Protein AF-A0A926CCG2-F1 (afdb_monomer)

Mean predicted aligned error: 7.44 Å

pLDDT: mean 84.48, std 13.4, range [41.69, 97.0]

Structure (mmCIF, N/CA/C/O backbone):
data_AF-A0A926CCG2-F1
#
_entry.id   AF-A0A926CCG2-F1
#
loop_
_atom_site.group_PDB
_atom_site.id
_atom_site.type_symbol
_atom_site.label_atom_id
_atom_site.label_alt_id
_atom_site.label_comp_id
_atom_site.label_asym_id
_atom_site.label_entity_id
_atom_site.label_seq_id
_atom_site.pdbx_PDB_ins_code
_atom_site.Cartn_x
_atom_site.Cartn_y
_atom_site.Cartn_z
_atom_site.occupancy
_atom_site.B_iso_or_equiv
_atom_site.auth_seq_id
_atom_site.auth_comp_id
_atom_site.auth_asym_id
_atom_site.auth_atom_id
_atom_site.pdbx_PDB_model_num
ATOM 1 N N . MET A 1 1 ? -30.290 23.839 24.823 1.00 44.31 1 MET A N 1
ATOM 2 C CA . MET A 1 1 ? -29.314 22.911 25.434 1.00 44.31 1 MET A CA 1
ATOM 3 C C . MET A 1 1 ? -29.043 21.808 24.429 1.00 44.31 1 MET A C 1
ATOM 5 O O . MET A 1 1 ? -29.966 21.073 24.113 1.00 44.31 1 MET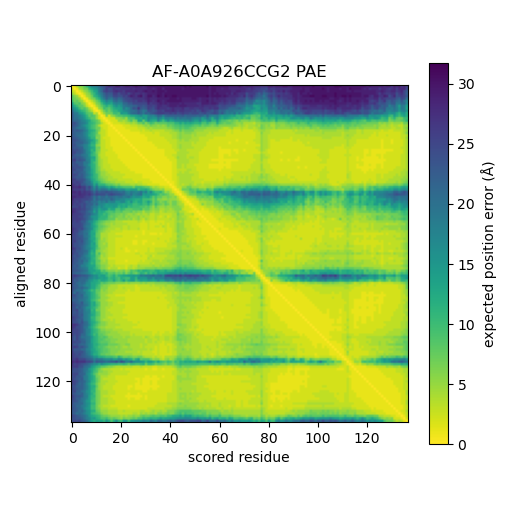 A O 1
ATOM 9 N N . ILE A 1 2 ? -27.838 21.756 23.866 1.00 48.50 2 ILE A N 1
ATOM 10 C CA . ILE A 1 2 ? -27.407 20.677 22.965 1.00 48.50 2 ILE A CA 1
ATOM 11 C C . ILE A 1 2 ? -26.724 19.639 23.859 1.00 48.50 2 ILE A C 1
ATOM 13 O O . ILE A 1 2 ? -25.815 19.996 24.606 1.00 48.50 2 ILE A O 1
ATOM 17 N N . GLN A 1 3 ? -27.216 18.399 23.866 1.00 43.81 3 GLN A N 1
ATOM 18 C CA . GLN A 1 3 ? -26.586 17.318 24.626 1.00 43.81 3 GLN A CA 1
ATOM 19 C C . GLN A 1 3 ? -25.255 16.920 23.967 1.00 43.81 3 GLN A C 1
ATOM 21 O O . GLN A 1 3 ? -25.191 16.872 22.737 1.00 43.81 3 GLN A O 1
ATOM 26 N N . PRO A 1 4 ? -24.196 16.636 24.745 1.00 51.38 4 PRO A N 1
ATOM 27 C CA . PRO A 1 4 ? -22.943 16.144 24.192 1.00 51.38 4 PRO A CA 1
ATOM 28 C C . PRO A 1 4 ? -23.146 14.732 23.626 1.00 51.38 4 PRO A C 1
ATOM 30 O O . PRO A 1 4 ? -23.656 13.852 24.323 1.00 51.38 4 PRO A O 1
ATOM 33 N N . MET A 1 5 ? -22.749 14.524 22.364 1.00 41.69 5 MET A N 1
ATOM 34 C CA . MET A 1 5 ? -22.640 13.193 21.762 1.00 41.69 5 MET A CA 1
ATOM 35 C C . MET A 1 5 ? -21.717 12.353 22.639 1.00 41.69 5 MET A C 1
ATOM 37 O O . MET A 1 5 ? -20.523 12.622 22.745 1.00 41.69 5 MET A O 1
ATOM 41 N N . THR A 1 6 ? -22.296 11.362 23.304 1.00 45.75 6 THR A N 1
ATOM 42 C CA . THR A 1 6 ? -21.556 10.370 24.070 1.00 45.75 6 THR A CA 1
ATOM 43 C C . THR A 1 6 ? -20.814 9.502 23.059 1.00 45.75 6 THR A C 1
ATOM 45 O O . THR A 1 6 ? -21.432 8.717 22.341 1.00 45.75 6 THR A O 1
ATOM 48 N N . THR A 1 7 ? -19.501 9.685 22.944 1.00 50.12 7 THR A N 1
ATOM 49 C CA . THR A 1 7 ? -18.621 8.722 22.284 1.00 50.12 7 THR A CA 1
ATOM 50 C C . THR A 1 7 ? -18.710 7.427 23.081 1.00 50.12 7 THR A C 1
ATOM 52 O O . THR A 1 7 ? -18.267 7.351 24.224 1.00 50.12 7 THR A O 1
ATOM 55 N N . ILE A 1 8 ? -19.392 6.433 22.517 1.00 49.91 8 ILE A N 1
ATOM 56 C CA . ILE A 1 8 ? -19.444 5.089 23.086 1.00 49.91 8 ILE A CA 1
ATOM 57 C C . ILE A 1 8 ? -18.036 4.504 22.904 1.00 49.91 8 ILE A C 1
ATOM 59 O O . ILE A 1 8 ? -17.605 4.404 21.755 1.00 49.91 8 ILE A O 1
ATOM 63 N N . PRO A 1 9 ? -17.306 4.158 23.980 1.00 50.19 9 PRO A N 1
ATOM 64 C CA . PRO A 1 9 ? -15.995 3.535 23.850 1.00 50.19 9 PRO A CA 1
ATOM 65 C C . PRO A 1 9 ? -16.142 2.170 23.170 1.00 50.19 9 PRO A C 1
ATOM 67 O O . PRO A 1 9 ? -17.038 1.392 23.512 1.00 50.19 9 PRO A O 1
ATOM 70 N N . TYR A 1 10 ? -15.284 1.890 22.191 1.00 54.12 10 TYR A N 1
ATOM 71 C CA . TYR A 1 10 ? -15.274 0.622 21.472 1.00 54.12 10 TYR A CA 1
ATOM 72 C C . TYR A 1 10 ? -14.623 -0.461 22.345 1.00 54.12 10 TYR A C 1
ATOM 74 O O . TYR A 1 10 ? -13.409 -0.628 22.387 1.00 54.12 10 TYR A O 1
ATOM 82 N N . THR A 1 11 ? -15.426 -1.224 23.087 1.00 58.06 11 THR A N 1
ATOM 83 C CA . THR A 1 11 ? -14.933 -2.373 23.859 1.00 58.06 11 THR A CA 1
ATOM 84 C C . THR A 1 11 ? -14.863 -3.621 22.978 1.00 58.06 11 THR A C 1
ATOM 86 O O . THR A 1 11 ? -15.737 -4.482 23.040 1.00 58.06 11 THR A O 1
ATOM 89 N N . SER A 1 12 ? -13.822 -3.735 22.147 1.00 62.84 12 SER A N 1
ATOM 90 C CA . SER A 1 12 ? -13.595 -4.960 21.361 1.00 62.84 12 SER A CA 1
ATOM 91 C C . SER A 1 12 ? -13.117 -6.119 22.236 1.00 62.84 12 SER A C 1
ATOM 93 O O . SER A 1 12 ? -12.307 -5.946 23.156 1.00 62.84 12 SER A O 1
ATOM 95 N N . GLN A 1 13 ? -13.620 -7.321 21.942 1.00 73.56 13 GLN A N 1
ATOM 96 C CA . GLN A 1 13 ? -13.222 -8.546 22.639 1.00 73.56 13 GLN A CA 1
ATOM 97 C C . GLN A 1 13 ? -11.738 -8.875 22.369 1.00 73.56 13 GLN A C 1
ATOM 99 O O . GLN A 1 13 ? -11.200 -8.487 21.331 1.00 73.56 13 GLN A O 1
ATOM 104 N N . PRO A 1 14 ? -11.048 -9.637 23.244 1.00 73.19 14 PRO A N 1
ATOM 105 C CA . PRO A 1 14 ? -9.633 -9.982 23.049 1.00 73.19 14 PRO A CA 1
ATOM 106 C C . PRO A 1 14 ? -9.320 -10.638 21.692 1.00 73.19 14 PRO A C 1
ATOM 108 O O . PRO A 1 14 ? -8.248 -10.415 21.134 1.00 73.19 14 PRO A O 1
ATOM 111 N N . HIS A 1 15 ? -10.260 -11.419 21.149 1.00 73.31 15 HIS A N 1
ATOM 112 C CA . HIS A 1 15 ? -10.135 -12.036 19.827 1.00 73.31 15 HIS A CA 1
ATOM 113 C C . HIS A 1 15 ? -10.183 -11.002 18.694 1.00 73.31 15 HIS A C 1
ATOM 115 O O . HIS A 1 15 ? -9.315 -11.016 17.827 1.00 73.31 15 HIS A O 1
ATOM 121 N N . GLU A 1 16 ? -11.114 -10.048 18.751 1.00 81.38 16 GLU A N 1
ATOM 122 C CA . GLU A 1 16 ? -11.219 -8.957 17.774 1.00 81.38 16 GLU A CA 1
ATOM 123 C C . GLU A 1 16 ? -9.978 -8.059 17.813 1.00 81.38 16 GLU A C 1
ATOM 125 O O . GLU A 1 16 ? -9.453 -7.691 16.767 1.00 81.38 16 GLU A O 1
ATOM 130 N N . ARG A 1 17 ? -9.435 -7.764 19.005 1.00 82.56 17 ARG A N 1
ATOM 131 C CA . ARG A 1 17 ? -8.185 -6.992 19.141 1.00 82.56 17 ARG A CA 1
ATOM 132 C C . ARG A 1 17 ? -7.005 -7.679 18.441 1.00 82.56 17 ARG A C 1
ATOM 134 O O . ARG A 1 17 ? -6.217 -7.013 17.768 1.00 82.56 17 ARG A O 1
ATOM 141 N N . LEU A 1 18 ? -6.891 -9.005 18.560 1.00 86.50 18 LEU A N 1
ATOM 142 C CA . LEU A 1 18 ? -5.851 -9.781 17.876 1.00 86.50 18 LEU A CA 1
ATOM 143 C C . LEU A 1 18 ? -6.042 -9.782 16.351 1.00 86.50 18 LEU A C 1
ATOM 145 O O . LEU A 1 18 ? -5.066 -9.655 15.604 1.00 86.50 18 LEU A O 1
ATOM 149 N N . GLU A 1 19 ? -7.284 -9.913 15.888 1.00 89.62 19 GLU A N 1
ATOM 150 C CA . GLU A 1 19 ? -7.627 -9.849 14.465 1.00 89.62 19 GLU A CA 1
ATOM 151 C C . GLU A 1 19 ? -7.296 -8.472 13.879 1.00 89.62 19 GLU A C 1
ATOM 153 O O . GLU A 1 19 ? -6.577 -8.389 12.883 1.00 89.62 19 GLU A O 1
ATOM 158 N N . ILE A 1 20 ? -7.704 -7.390 14.548 1.00 89.75 20 ILE A N 1
ATOM 159 C CA . ILE A 1 20 ? -7.389 -6.009 14.159 1.00 89.75 20 ILE A CA 1
ATOM 160 C C . ILE A 1 20 ? -5.872 -5.808 14.075 1.00 89.75 20 ILE A C 1
ATOM 162 O O . ILE A 1 20 ? -5.370 -5.341 13.051 1.00 89.75 20 ILE A O 1
ATOM 166 N N . ALA A 1 21 ? -5.120 -6.210 15.104 1.00 90.19 21 ALA A N 1
ATOM 167 C CA . ALA A 1 21 ? -3.662 -6.088 15.115 1.00 90.19 21 ALA A CA 1
ATOM 168 C C . ALA A 1 21 ? -3.006 -6.852 13.951 1.00 90.19 21 ALA A C 1
ATOM 170 O O . ALA A 1 21 ? -2.081 -6.350 13.306 1.00 90.19 21 ALA A O 1
ATOM 171 N N . THR A 1 22 ? -3.517 -8.046 13.643 1.00 92.56 22 THR A N 1
ATOM 172 C CA . THR A 1 22 ? -3.042 -8.869 12.524 1.00 92.56 22 THR A CA 1
ATOM 173 C C . THR A 1 22 ? -3.286 -8.177 11.185 1.00 92.56 22 THR A C 1
ATOM 175 O O . THR A 1 22 ? -2.386 -8.122 10.341 1.00 92.56 22 THR A O 1
ATOM 178 N N . VAL A 1 23 ? -4.474 -7.602 10.999 1.00 92.94 23 VAL A N 1
ATOM 179 C CA . VAL A 1 23 ? -4.826 -6.879 9.774 1.00 92.94 23 VAL A CA 1
ATOM 180 C C . VAL A 1 23 ? -3.994 -5.601 9.626 1.00 92.94 23 VAL A C 1
ATOM 182 O O . VAL A 1 23 ? -3.441 -5.356 8.554 1.00 92.94 23 VAL A O 1
ATOM 185 N N . LEU A 1 24 ? -3.810 -4.820 10.695 1.00 92.81 24 LEU A N 1
ATOM 186 C CA . LEU A 1 24 ? -2.968 -3.615 10.677 1.00 92.81 24 LEU A CA 1
ATOM 187 C C . LEU A 1 24 ? -1.510 -3.935 10.332 1.00 92.81 24 LEU A C 1
ATOM 189 O O . LEU A 1 24 ? -0.880 -3.206 9.563 1.00 92.81 24 LEU A O 1
ATOM 193 N N . LEU A 1 25 ? -0.972 -5.034 10.868 1.00 94.31 25 LEU A N 1
ATOM 194 C CA . LEU A 1 25 ? 0.371 -5.510 10.537 1.00 94.31 25 LEU A CA 1
ATOM 195 C C . LEU A 1 25 ? 0.476 -5.950 9.071 1.00 94.31 25 LEU A C 1
ATOM 197 O O . LEU A 1 25 ? 1.493 -5.706 8.422 1.00 94.31 25 LEU A O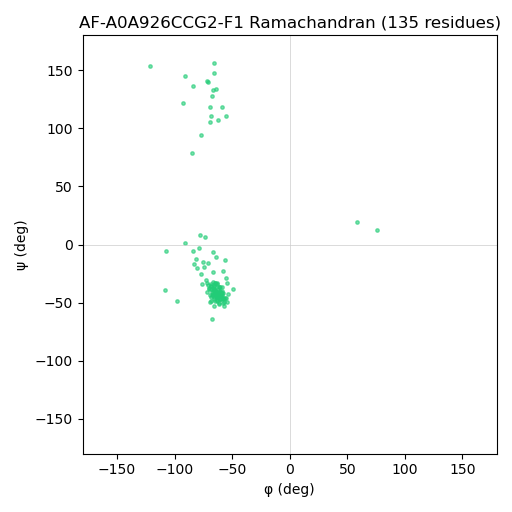 1
ATOM 201 N N . GLN A 1 26 ? -0.563 -6.589 8.531 1.00 95.25 26 GLN A N 1
ATOM 202 C CA . GLN A 1 26 ? -0.617 -6.927 7.111 1.00 95.25 26 GLN A CA 1
ATOM 203 C C . GLN A 1 26 ? -0.574 -5.669 6.238 1.00 95.25 26 GLN A C 1
ATOM 205 O O . GLN A 1 26 ? 0.250 -5.610 5.326 1.00 95.25 26 GLN A O 1
ATOM 210 N N . VAL A 1 27 ? -1.420 -4.675 6.526 1.00 94.75 27 VAL A N 1
ATOM 211 C CA . VAL A 1 27 ? -1.457 -3.413 5.768 1.00 94.75 27 VAL A CA 1
ATOM 212 C C . VAL A 1 27 ? -0.098 -2.713 5.835 1.00 94.75 27 VAL A C 1
ATOM 214 O O . VAL A 1 27 ? 0.422 -2.287 4.807 1.00 94.75 27 VAL A O 1
ATOM 217 N N . GLU A 1 28 ? 0.532 -2.667 7.010 1.00 96.62 28 GLU A N 1
ATOM 218 C CA . GLU A 1 28 ? 1.874 -2.097 7.179 1.00 96.62 28 GLU A CA 1
ATOM 219 C C . GLU A 1 28 ? 2.916 -2.783 6.296 1.00 96.62 28 GLU A C 1
ATOM 221 O O . GLU A 1 28 ? 3.657 -2.118 5.573 1.00 96.62 28 GLU A O 1
ATOM 226 N N . ARG A 1 29 ? 2.968 -4.118 6.329 1.00 96.62 29 ARG A N 1
ATOM 227 C CA . ARG A 1 29 ? 3.927 -4.897 5.535 1.00 96.62 29 ARG A CA 1
ATOM 228 C C . ARG A 1 29 ? 3.726 -4.680 4.042 1.00 96.62 29 ARG A C 1
ATOM 230 O O . ARG A 1 29 ? 4.708 -4.529 3.321 1.00 96.62 29 ARG A O 1
ATOM 237 N N . SER A 1 30 ? 2.475 -4.622 3.597 1.00 96.56 30 SER A N 1
ATOM 238 C CA . SER A 1 30 ? 2.139 -4.320 2.209 1.00 96.56 30 SER A CA 1
ATOM 239 C C . SER A 1 30 ? 2.599 -2.919 1.802 1.00 96.56 30 SER A C 1
ATOM 241 O O . SER A 1 30 ? 3.250 -2.772 0.770 1.00 96.56 30 SER A O 1
ATOM 243 N N . LEU A 1 31 ? 2.360 -1.901 2.635 1.00 96.06 31 LEU A N 1
ATOM 244 C CA . LEU A 1 31 ? 2.822 -0.532 2.381 1.00 96.06 31 LEU A CA 1
ATOM 245 C C . LEU A 1 31 ? 4.355 -0.426 2.329 1.00 96.06 31 LEU A C 1
ATOM 247 O O . LEU A 1 31 ? 4.895 0.262 1.465 1.00 96.06 31 LEU A O 1
ATOM 251 N N . LEU A 1 32 ? 5.067 -1.112 3.227 1.00 96.25 32 LEU A N 1
ATOM 252 C CA . LEU A 1 32 ? 6.536 -1.150 3.228 1.00 96.25 32 LEU A CA 1
ATOM 253 C C . LEU A 1 32 ? 7.091 -1.863 1.990 1.00 96.25 32 LEU A C 1
ATOM 255 O O . LEU A 1 32 ? 8.082 -1.423 1.408 1.00 96.25 32 LEU A O 1
ATOM 259 N N . ALA A 1 33 ? 6.447 -2.948 1.557 1.00 94.50 33 ALA A N 1
ATOM 260 C CA . ALA A 1 33 ? 6.837 -3.655 0.346 1.00 94.50 33 ALA A CA 1
ATOM 261 C C . ALA A 1 33 ? 6.633 -2.790 -0.906 1.00 94.50 33 ALA A C 1
ATOM 263 O O . ALA A 1 33 ? 7.522 -2.752 -1.755 1.00 94.50 33 ALA A O 1
ATOM 264 N N . LEU A 1 34 ? 5.517 -2.059 -0.995 1.00 93.94 34 LEU A N 1
ATOM 265 C CA . LEU A 1 34 ? 5.254 -1.107 -2.079 1.00 93.94 34 LEU A CA 1
ATOM 266 C C . LEU A 1 34 ? 6.287 0.024 -2.102 1.00 93.94 34 LEU A C 1
ATOM 268 O O . LEU A 1 34 ? 6.809 0.347 -3.165 1.00 93.94 34 LEU A O 1
ATOM 272 N N . GLN A 1 35 ? 6.650 0.562 -0.935 1.00 94.25 35 GLN A N 1
ATOM 273 C CA . GLN A 1 35 ? 7.696 1.582 -0.827 1.00 94.25 35 GLN A CA 1
ATOM 274 C C . GLN A 1 35 ? 9.044 1.042 -1.304 1.00 94.25 35 GLN A C 1
ATOM 276 O O . GLN A 1 35 ? 9.742 1.697 -2.070 1.00 94.25 35 GLN A O 1
ATOM 281 N N . SER A 1 36 ? 9.385 -0.183 -0.900 1.00 91.75 36 SER A N 1
ATOM 282 C CA . SER A 1 36 ? 10.606 -0.851 -1.347 1.00 91.75 36 SER A CA 1
ATOM 283 C C . SER A 1 36 ? 10.632 -1.067 -2.860 1.00 91.75 36 SER A C 1
ATOM 285 O O . SER A 1 36 ? 11.704 -0.961 -3.453 1.00 91.75 36 SER A O 1
ATOM 287 N N . VAL A 1 37 ? 9.491 -1.369 -3.493 1.00 90.50 37 VAL A N 1
ATOM 288 C CA . VAL A 1 37 ? 9.420 -1.480 -4.957 1.00 90.50 37 VAL A CA 1
ATOM 289 C C . VAL A 1 37 ? 9.585 -0.114 -5.623 1.00 90.50 37 VAL A C 1
ATOM 291 O O . VAL A 1 37 ? 10.358 -0.011 -6.569 1.00 90.50 37 VAL A O 1
ATOM 294 N N . ALA A 1 38 ? 8.939 0.935 -5.114 1.00 89.75 38 ALA A N 1
ATOM 295 C CA . ALA A 1 38 ? 9.116 2.286 -5.644 1.00 89.75 38 ALA A CA 1
ATOM 296 C C . ALA A 1 38 ? 10.585 2.741 -5.592 1.00 89.75 38 ALA A C 1
ATOM 298 O O . ALA A 1 38 ? 11.125 3.175 -6.603 1.00 89.75 38 ALA A O 1
ATOM 299 N N . SER A 1 39 ? 11.273 2.535 -4.463 1.00 89.38 39 SER A N 1
ATOM 300 C CA . SER A 1 39 ? 12.707 2.849 -4.343 1.00 89.38 39 SER A CA 1
ATOM 301 C C . SER A 1 39 ? 13.588 2.013 -5.274 1.00 89.38 39 SER A C 1
ATOM 303 O O . SER A 1 39 ? 14.619 2.478 -5.736 1.00 89.38 39 SER A O 1
ATOM 305 N N . GLN A 1 40 ? 13.196 0.768 -5.543 1.00 88.44 40 GLN A N 1
ATOM 306 C CA . GLN A 1 40 ? 13.892 -0.107 -6.483 1.00 88.44 40 GLN A CA 1
ATOM 307 C C . GLN A 1 40 ? 13.746 0.381 -7.931 1.00 88.44 40 GLN A C 1
ATOM 309 O O . GLN A 1 40 ? 14.676 0.253 -8.716 1.00 88.44 40 GLN A O 1
ATOM 314 N N . ILE A 1 41 ? 12.592 0.939 -8.290 1.00 84.31 41 ILE A N 1
ATOM 315 C CA . ILE A 1 41 ? 12.337 1.484 -9.629 1.00 84.31 41 ILE A CA 1
ATOM 316 C C . ILE A 1 41 ? 13.118 2.779 -9.873 1.00 84.31 41 ILE A C 1
ATOM 318 O O . ILE A 1 41 ? 13.569 2.995 -10.995 1.00 84.31 41 ILE A O 1
ATOM 322 N N . ASP A 1 42 ? 13.286 3.600 -8.835 1.00 80.62 42 ASP A N 1
ATOM 323 C CA . ASP A 1 42 ? 14.105 4.820 -8.867 1.00 80.62 42 ASP A CA 1
ATOM 324 C C . ASP A 1 42 ? 15.610 4.519 -9.037 1.00 80.62 42 ASP A C 1
ATOM 326 O O . ASP A 1 42 ? 16.381 5.332 -9.548 1.00 80.62 42 ASP A O 1
ATOM 330 N N . ASP A 1 43 ? 16.054 3.316 -8.656 1.00 79.62 43 ASP A N 1
ATOM 331 C CA . ASP A 1 43 ? 17.446 2.910 -8.824 1.00 79.62 43 ASP A CA 1
ATOM 332 C C . ASP A 1 43 ? 17.796 2.744 -10.315 1.00 79.62 43 ASP A C 1
ATOM 334 O O . ASP A 1 43 ? 17.369 1.805 -10.999 1.00 79.62 43 ASP A O 1
ATOM 338 N N . ALA A 1 44 ? 18.639 3.654 -10.815 1.00 58.97 44 ALA A N 1
ATOM 339 C CA . ALA A 1 44 ? 19.097 3.726 -12.203 1.00 58.97 44 ALA A CA 1
ATOM 340 C C . ALA A 1 44 ? 19.771 2.435 -12.720 1.00 58.97 44 ALA A C 1
ATOM 342 O O . ALA A 1 44 ? 19.969 2.282 -13.929 1.00 58.97 44 ALA A O 1
ATOM 343 N N . ALA A 1 45 ? 20.128 1.502 -11.831 1.00 66.62 45 ALA A N 1
ATOM 344 C CA . ALA A 1 45 ? 20.732 0.217 -12.168 1.00 66.62 45 ALA A CA 1
ATOM 345 C C . ALA A 1 45 ? 19.726 -0.934 -12.380 1.00 66.62 45 ALA A C 1
ATOM 347 O O . ALA A 1 45 ? 20.156 -2.062 -12.640 1.00 66.62 45 ALA A O 1
ATOM 348 N N . MET A 1 46 ? 18.411 -0.693 -12.280 1.00 72.81 46 MET A N 1
ATOM 349 C CA . MET A 1 46 ? 17.406 -1.759 -12.318 1.00 72.81 46 MET A CA 1
ATOM 350 C C . MET A 1 46 ? 17.461 -2.584 -13.624 1.00 72.81 46 MET A C 1
ATOM 352 O O . MET A 1 46 ? 17.199 -2.065 -14.718 1.00 72.81 46 MET A O 1
ATOM 356 N N . PRO A 1 47 ? 17.744 -3.900 -13.557 1.00 75.88 47 PRO A N 1
ATOM 357 C CA . PRO A 1 47 ? 17.758 -4.735 -14.747 1.00 75.88 47 PRO A CA 1
ATOM 358 C C . PRO A 1 47 ? 16.356 -4.866 -15.356 1.00 75.88 47 PRO A C 1
ATOM 360 O O . PRO A 1 47 ? 15.400 -5.220 -14.671 1.00 75.88 47 PRO A O 1
ATOM 363 N N . ARG A 1 48 ? 16.227 -4.693 -16.679 1.00 72.75 48 ARG A N 1
ATOM 364 C CA . ARG A 1 48 ? 14.927 -4.789 -17.382 1.00 72.75 48 ARG A CA 1
ATOM 365 C C . ARG A 1 48 ? 14.184 -6.112 -17.154 1.00 72.75 48 ARG A C 1
ATOM 367 O O . ARG A 1 48 ? 12.961 -6.140 -17.200 1.00 72.75 48 ARG A O 1
ATOM 374 N N . HIS A 1 49 ? 14.910 -7.201 -16.902 1.00 78.56 49 HIS A N 1
ATOM 375 C CA . HIS A 1 49 ? 14.326 -8.517 -16.629 1.00 78.56 49 HIS A CA 1
ATOM 376 C C . HIS A 1 49 ? 13.723 -8.646 -15.220 1.00 78.56 49 HIS A C 1
ATOM 378 O O . HIS A 1 49 ? 12.962 -9.576 -14.983 1.00 78.56 49 HIS A O 1
ATOM 384 N N . ALA A 1 50 ? 14.036 -7.731 -14.296 1.00 80.00 50 ALA A N 1
ATOM 385 C CA . ALA A 1 50 ? 13.454 -7.697 -12.956 1.00 80.00 50 ALA A CA 1
ATOM 386 C C . ALA A 1 50 ? 12.090 -6.979 -12.923 1.00 80.00 50 ALA A C 1
ATOM 388 O O . ALA A 1 50 ? 11.323 -7.172 -11.983 1.00 80.00 50 ALA A O 1
ATOM 389 N N . ILE A 1 51 ? 11.754 -6.200 -13.961 1.00 77.06 51 ILE A N 1
ATOM 390 C CA . ILE A 1 51 ? 10.510 -5.416 -14.046 1.00 77.06 51 ILE A CA 1
ATOM 391 C C . ILE A 1 51 ? 9.248 -6.286 -13.870 1.00 77.06 51 ILE A C 1
ATOM 393 O O . ILE A 1 51 ? 8.407 -5.912 -13.053 1.00 77.06 51 ILE A O 1
ATOM 397 N N . PRO A 1 52 ? 9.104 -7.461 -14.521 1.00 82.31 52 PRO A N 1
ATOM 398 C CA . PRO A 1 52 ? 7.928 -8.313 -14.316 1.00 82.31 52 PRO A CA 1
ATOM 399 C C . PRO A 1 52 ? 7.767 -8.781 -12.863 1.00 82.31 52 PRO A C 1
ATOM 401 O O . PRO A 1 52 ? 6.667 -8.747 -12.321 1.00 82.31 52 PRO A O 1
ATOM 404 N N . MET A 1 53 ? 8.869 -9.136 -12.192 1.00 85.25 53 MET A N 1
ATOM 405 C CA . MET A 1 53 ? 8.834 -9.539 -10.781 1.00 85.25 53 MET A CA 1
ATOM 406 C C . MET A 1 53 ? 8.434 -8.380 -9.858 1.00 85.25 53 MET A C 1
ATOM 408 O O . MET A 1 53 ? 7.804 -8.593 -8.823 1.00 85.25 53 MET A O 1
ATOM 412 N N . LEU A 1 54 ? 8.792 -7.141 -10.207 1.00 84.00 54 LEU A N 1
ATOM 413 C CA . LEU A 1 54 ? 8.352 -5.958 -9.464 1.00 84.00 54 LEU A CA 1
ATOM 414 C C . LEU A 1 54 ? 6.860 -5.704 -9.656 1.00 84.00 54 LEU A C 1
ATOM 416 O O . LEU A 1 54 ? 6.194 -5.353 -8.688 1.00 84.00 54 LEU A O 1
ATOM 420 N N . PHE A 1 55 ? 6.329 -5.927 -10.858 1.00 87.56 55 PHE A N 1
ATOM 421 C CA . PHE A 1 55 ? 4.898 -5.801 -11.136 1.00 87.56 55 PHE A CA 1
ATOM 422 C C . PHE A 1 55 ? 4.074 -6.810 -10.343 1.00 87.56 55 PHE A C 1
ATOM 424 O O . PHE A 1 55 ? 3.112 -6.415 -9.692 1.00 87.56 55 PHE A O 1
ATOM 431 N N . GLU A 1 56 ? 4.500 -8.074 -10.294 1.00 88.38 56 GLU A N 1
ATOM 432 C CA . GLU A 1 56 ? 3.864 -9.088 -9.441 1.00 88.38 56 GLU A CA 1
ATOM 433 C C . GLU A 1 56 ? 3.881 -8.675 -7.964 1.00 88.38 56 GLU A C 1
ATOM 435 O O . GLU A 1 56 ? 2.882 -8.809 -7.256 1.00 88.38 56 GLU A O 1
ATOM 440 N N . ARG A 1 57 ? 5.004 -8.122 -7.483 1.00 90.75 57 ARG A N 1
ATOM 441 C CA . ARG A 1 57 ? 5.104 -7.618 -6.106 1.00 90.75 57 ARG A CA 1
ATOM 442 C C . ARG A 1 57 ? 4.201 -6.411 -5.869 1.00 90.75 57 ARG A C 1
ATOM 444 O O . ARG A 1 57 ? 3.639 -6.306 -4.781 1.00 90.75 57 ARG A O 1
ATOM 451 N N . VAL A 1 58 ? 4.079 -5.503 -6.831 1.00 89.50 58 VAL A N 1
ATOM 452 C CA . VAL A 1 58 ? 3.222 -4.315 -6.729 1.00 89.50 58 VAL A CA 1
ATOM 453 C C . VAL A 1 58 ? 1.760 -4.724 -6.671 1.00 89.50 58 VAL A C 1
ATOM 455 O O . VAL A 1 58 ? 1.095 -4.369 -5.701 1.00 89.50 58 VAL A O 1
ATOM 458 N N . ASP A 1 59 ? 1.299 -5.535 -7.623 1.00 90.75 59 ASP A N 1
ATOM 459 C CA . ASP A 1 59 ? -0.075 -6.043 -7.661 1.00 90.75 59 ASP A CA 1
ATOM 460 C C . ASP A 1 59 ? -0.417 -6.793 -6.365 1.00 90.75 59 ASP A C 1
ATOM 462 O O . ASP A 1 59 ? -1.341 -6.419 -5.639 1.00 90.75 59 ASP A O 1
ATOM 466 N N . PHE A 1 60 ? 0.414 -7.767 -5.976 1.00 93.62 60 PHE A N 1
ATOM 467 C CA . PHE A 1 60 ? 0.188 -8.554 -4.763 1.00 93.62 60 PHE A CA 1
ATOM 468 C C . PHE A 1 60 ? 0.079 -7.688 -3.502 1.00 93.62 60 PHE A C 1
ATOM 470 O O . PHE A 1 60 ? -0.817 -7.887 -2.678 1.00 93.62 60 PHE A O 1
ATOM 477 N N . ASN A 1 61 ? 0.993 -6.730 -3.313 1.00 94.25 61 ASN A N 1
ATOM 478 C CA . ASN A 1 61 ? 0.994 -5.916 -2.099 1.00 94.25 61 ASN A CA 1
A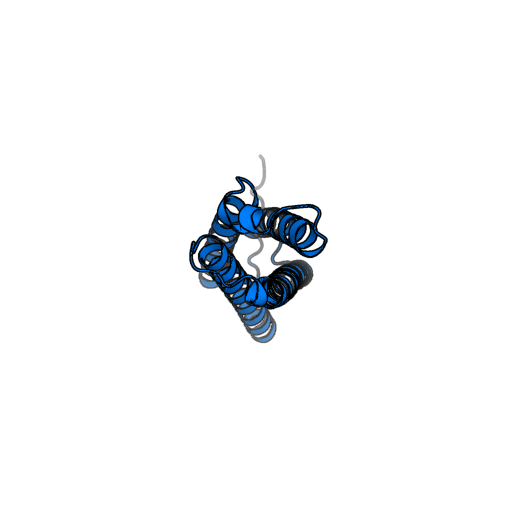TOM 479 C C . ASN A 1 61 ? -0.104 -4.850 -2.107 1.00 94.25 61 ASN A C 1
ATOM 481 O O . ASN A 1 61 ? -0.670 -4.584 -1.046 1.00 94.25 61 ASN A O 1
ATOM 485 N N . ALA A 1 62 ? -0.449 -4.291 -3.268 1.00 91.31 62 ALA A N 1
ATOM 486 C CA . ALA A 1 62 ? -1.573 -3.373 -3.413 1.00 91.31 62 ALA A CA 1
ATOM 487 C C . ALA A 1 62 ? -2.893 -4.063 -3.033 1.00 91.31 62 ALA A C 1
ATOM 489 O O . ALA A 1 62 ? -3.600 -3.584 -2.143 1.00 91.31 62 ALA A O 1
ATOM 490 N N . ARG A 1 63 ? -3.164 -5.247 -3.599 1.00 93.25 63 ARG A N 1
ATOM 491 C CA . ARG A 1 63 ? -4.357 -6.049 -3.273 1.00 93.25 63 ARG A CA 1
ATOM 492 C C . ARG A 1 63 ? -4.406 -6.451 -1.809 1.00 93.25 63 ARG A C 1
ATOM 494 O O . ARG A 1 63 ? -5.424 -6.286 -1.147 1.00 93.25 63 ARG A O 1
ATOM 501 N N . ARG A 1 64 ? -3.276 -6.891 -1.256 1.00 93.81 64 ARG A N 1
ATOM 502 C CA . ARG A 1 64 ? -3.203 -7.302 0.150 1.00 93.81 64 ARG A CA 1
ATOM 503 C C . ARG A 1 64 ? -3.462 -6.145 1.128 1.00 93.81 64 ARG A C 1
ATOM 505 O O . ARG A 1 64 ? -4.033 -6.376 2.199 1.00 93.81 64 ARG A O 1
ATOM 512 N N . ALA A 1 65 ? -3.067 -4.918 0.781 1.00 91.06 65 ALA A N 1
ATOM 513 C CA . ALA A 1 65 ? -3.398 -3.727 1.564 1.00 91.06 65 ALA A CA 1
ATOM 514 C C . ALA A 1 65 ? -4.886 -3.352 1.440 1.00 91.06 65 ALA A C 1
ATOM 516 O O . ALA A 1 65 ? -5.518 -3.021 2.444 1.00 91.06 65 ALA A O 1
ATOM 517 N N . GLU A 1 66 ? -5.453 -3.446 0.234 1.00 91.19 66 GLU A N 1
ATOM 518 C CA . GLU A 1 66 ? -6.878 -3.211 -0.032 1.00 91.19 66 GLU A CA 1
ATOM 519 C C . GLU A 1 66 ? -7.776 -4.183 0.748 1.00 91.19 66 GLU A C 1
ATOM 521 O O . GLU A 1 66 ? -8.714 -3.756 1.429 1.00 91.19 66 GLU A O 1
ATOM 526 N N . ASP A 1 67 ? -7.442 -5.474 0.722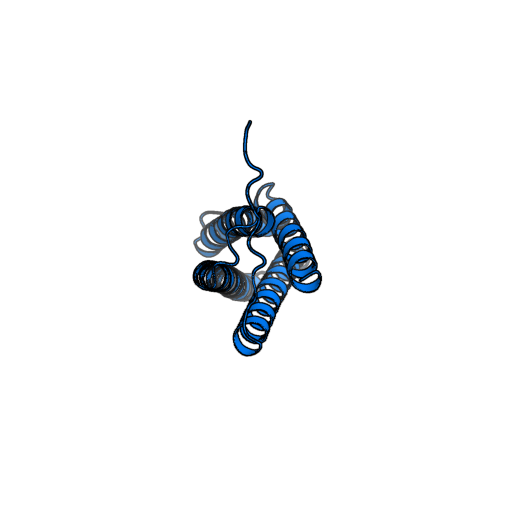 1.00 93.00 67 ASP A N 1
ATOM 527 C CA . ASP A 1 67 ? -8.132 -6.516 1.483 1.00 93.00 67 ASP A CA 1
ATOM 528 C C . ASP A 1 67 ? -8.061 -6.244 2.985 1.00 93.00 67 ASP A C 1
ATOM 530 O O . ASP A 1 67 ? -9.068 -6.338 3.686 1.00 93.00 67 ASP A O 1
ATOM 534 N N . GLY A 1 68 ? -6.889 -5.832 3.481 1.00 90.31 68 GLY A N 1
ATOM 535 C CA . GLY A 1 68 ? -6.732 -5.436 4.878 1.00 90.31 68 GLY A CA 1
ATOM 536 C C . GLY A 1 68 ? -7.662 -4.280 5.258 1.00 90.31 68 GLY A C 1
ATOM 537 O O . GLY A 1 68 ? -8.325 -4.329 6.291 1.00 90.31 68 GLY A O 1
ATOM 538 N N . MET A 1 69 ? -7.809 -3.276 4.392 1.00 88.69 69 MET A N 1
ATOM 539 C CA . MET A 1 69 ? -8.766 -2.192 4.631 1.00 88.69 69 MET A CA 1
ATOM 540 C C . MET A 1 69 ? -10.222 -2.623 4.557 1.00 88.69 69 MET A C 1
ATOM 542 O O . MET A 1 69 ? -11.049 -2.086 5.295 1.00 88.69 69 MET A O 1
ATOM 546 N N . ARG A 1 70 ? -10.562 -3.575 3.684 1.00 89.44 70 ARG A N 1
ATOM 547 C CA . ARG A 1 70 ? -11.903 -4.165 3.673 1.00 89.44 70 ARG A CA 1
ATOM 548 C C . ARG A 1 70 ? -12.196 -4.846 5.011 1.00 89.44 70 ARG A C 1
ATOM 550 O O . ARG A 1 70 ? -13.217 -4.531 5.607 1.00 89.44 70 ARG A O 1
ATOM 557 N N . LEU A 1 71 ? -11.265 -5.644 5.529 1.00 89.69 71 LEU A N 1
ATOM 558 C CA . LEU A 1 71 ? -11.417 -6.302 6.829 1.00 89.69 71 LEU A CA 1
ATOM 559 C C . LEU A 1 71 ? -11.540 -5.297 7.987 1.00 89.69 71 LEU A C 1
ATOM 561 O O . LEU A 1 71 ? -12.404 -5.456 8.840 1.00 89.69 71 LEU A O 1
ATOM 565 N N . LEU A 1 72 ? -10.748 -4.217 8.003 1.00 85.62 72 LEU A N 1
ATOM 566 C CA . LEU A 1 72 ? -10.886 -3.163 9.024 1.00 85.62 72 LEU A CA 1
ATOM 567 C C . LEU A 1 72 ? -12.249 -2.452 8.959 1.00 85.62 72 LEU A C 1
ATOM 569 O O . LEU A 1 72 ? -12.788 -2.062 9.996 1.00 85.62 72 LEU A O 1
ATOM 573 N N . ARG A 1 73 ? -12.828 -2.294 7.760 1.00 85.44 73 ARG A N 1
ATOM 574 C CA . ARG A 1 73 ? -14.201 -1.784 7.599 1.00 85.44 73 ARG A CA 1
ATOM 575 C C . ARG A 1 73 ? -15.238 -2.760 8.144 1.00 85.44 73 ARG A C 1
ATOM 577 O O . ARG A 1 73 ? -16.146 -2.314 8.841 1.00 85.44 73 ARG A O 1
ATOM 584 N N . ASP A 1 74 ? -15.081 -4.051 7.869 1.00 86.25 74 ASP A N 1
ATOM 585 C CA . ASP A 1 74 ? -15.994 -5.098 8.345 1.00 86.25 74 ASP A CA 1
ATOM 586 C C . ASP A 1 74 ? -15.965 -5.216 9.879 1.00 86.25 74 ASP A C 1
ATOM 588 O O . ASP A 1 74 ? -17.001 -5.413 10.510 1.00 86.25 74 ASP A O 1
ATOM 592 N N . LEU A 1 75 ? -14.801 -4.969 10.488 1.00 81.06 75 LEU A N 1
ATOM 593 C CA . LEU A 1 75 ? -14.605 -4.861 11.940 1.00 81.06 75 LEU A CA 1
ATOM 594 C C . LEU A 1 75 ? -15.064 -3.508 12.522 1.00 81.06 75 LEU A C 1
ATOM 596 O O . LEU A 1 75 ? -14.816 -3.220 13.687 1.00 81.06 75 LEU A O 1
ATOM 600 N N . ASN A 1 76 ? -15.720 -2.656 11.723 1.00 77.31 76 ASN A N 1
ATOM 601 C CA . ASN A 1 76 ? -16.286 -1.359 12.116 1.00 77.31 76 ASN A CA 1
ATOM 602 C C . ASN A 1 76 ? -15.266 -0.354 12.711 1.00 77.31 76 ASN A C 1
ATOM 604 O O . ASN A 1 76 ? -15.663 0.648 13.305 1.00 77.31 76 ASN A O 1
ATOM 608 N N . ILE A 1 77 ? -13.964 -0.565 12.467 1.00 74.94 77 ILE A N 1
ATOM 609 C CA . ILE A 1 77 ? -12.855 0.350 12.813 1.00 74.94 77 ILE A CA 1
ATOM 610 C C . ILE A 1 77 ? -12.879 1.609 11.923 1.00 74.94 77 ILE A C 1
ATOM 612 O O . ILE A 1 77 ? -12.285 2.641 12.221 1.00 74.94 77 ILE A O 1
ATOM 616 N N . ALA A 1 78 ? -13.623 1.558 10.817 1.00 61.38 78 ALA A N 1
ATOM 617 C CA . ALA A 1 78 ? -13.670 2.597 9.793 1.00 61.38 78 ALA A CA 1
ATOM 618 C C . ALA A 1 78 ? -14.431 3.884 10.159 1.00 61.38 78 ALA A C 1
ATOM 620 O O . ALA A 1 78 ? -14.619 4.737 9.291 1.00 61.38 78 ALA A O 1
ATOM 621 N N . ARG A 1 79 ? -14.884 4.041 11.407 1.00 64.69 79 ARG A N 1
ATOM 622 C CA . ARG A 1 79 ? -15.591 5.258 11.844 1.00 64.69 79 ARG A CA 1
ATOM 623 C C . ARG A 1 79 ? -14.657 6.408 12.209 1.00 64.69 79 ARG A C 1
ATOM 625 O O . ARG A 1 79 ? -15.123 7.541 12.303 1.00 64.69 79 ARG A O 1
ATOM 632 N N . ASP A 1 80 ? -13.363 6.134 12.337 1.00 74.25 80 ASP A N 1
ATOM 633 C CA . ASP A 1 80 ? -12.363 7.144 12.658 1.00 74.25 80 ASP A CA 1
ATOM 634 C C . ASP A 1 80 ? -11.759 7.793 11.406 1.00 74.25 80 ASP A C 1
ATOM 636 O O . ASP A 1 80 ? -11.542 7.157 10.368 1.00 74.25 80 ASP A O 1
ATOM 640 N N . ALA A 1 81 ? -11.459 9.091 11.512 1.00 84.62 81 ALA A N 1
ATOM 641 C CA . ALA A 1 81 ? -10.903 9.883 10.414 1.00 84.62 81 ALA A CA 1
ATOM 642 C C . ALA A 1 81 ? -9.620 9.270 9.801 1.00 84.62 81 ALA A C 1
ATOM 644 O O . ALA A 1 81 ? -9.563 9.173 8.570 1.00 84.62 81 ALA A O 1
ATOM 645 N N . PRO A 1 82 ? -8.649 8.748 10.588 1.00 89.62 82 PRO A N 1
ATOM 646 C CA . PRO A 1 82 ? -7.486 8.049 10.043 1.00 89.62 82 PRO A CA 1
ATOM 647 C C . PRO A 1 82 ? -7.842 6.823 9.198 1.00 89.62 82 PRO A C 1
ATOM 649 O O . PRO A 1 82 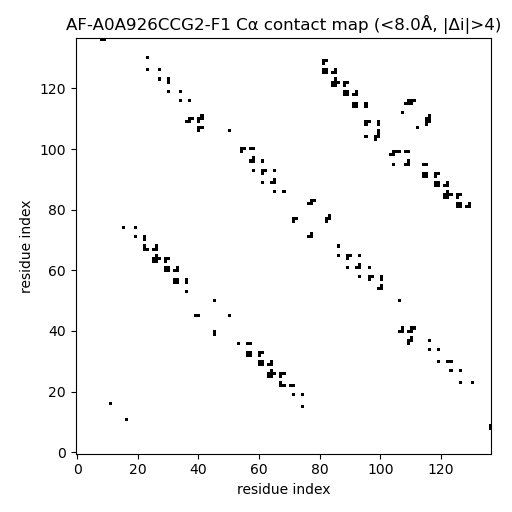? -7.194 6.576 8.187 1.00 89.62 82 PRO A O 1
ATOM 652 N N . ALA A 1 83 ? -8.882 6.063 9.552 1.00 87.81 83 ALA A N 1
ATOM 653 C CA . ALA A 1 83 ? -9.281 4.885 8.782 1.00 87.81 83 ALA A CA 1
ATOM 654 C C . ALA A 1 83 ? -9.890 5.268 7.421 1.00 87.81 83 ALA A C 1
ATOM 656 O O . ALA A 1 83 ? -9.626 4.613 6.408 1.00 87.81 83 ALA A O 1
ATOM 657 N N . THR A 1 84 ? -10.658 6.361 7.377 1.00 89.31 84 THR A N 1
ATOM 658 C CA . THR A 1 84 ? -11.197 6.909 6.121 1.00 89.31 84 THR A CA 1
ATOM 659 C C . THR A 1 84 ? -10.075 7.402 5.208 1.00 89.31 84 THR A C 1
ATOM 661 O O . THR A 1 84 ? -10.027 7.043 4.030 1.00 89.31 84 THR A O 1
ATOM 664 N N . GLU A 1 85 ? -9.141 8.182 5.749 1.00 92.38 85 GLU A N 1
ATOM 665 C CA . GLU A 1 85 ? -8.030 8.752 4.981 1.00 92.38 85 GLU A CA 1
ATOM 666 C C . GLU A 1 85 ? -7.031 7.674 4.520 1.00 92.38 85 GLU A C 1
ATOM 668 O O . GLU A 1 85 ? -6.543 7.710 3.383 1.00 92.38 85 GLU A O 1
ATOM 673 N N . LEU A 1 86 ? -6.809 6.644 5.346 1.00 93.00 86 LEU A N 1
ATOM 674 C CA . LEU A 1 86 ? -6.069 5.438 4.976 1.00 93.00 86 LEU A CA 1
ATOM 675 C C . LEU A 1 86 ? -6.726 4.726 3.786 1.00 93.00 86 LEU A C 1
ATOM 677 O O . LEU A 1 86 ? -6.043 4.392 2.818 1.00 93.00 86 LEU A O 1
ATOM 681 N N . SER A 1 87 ? -8.050 4.535 3.823 1.00 91.75 87 SER 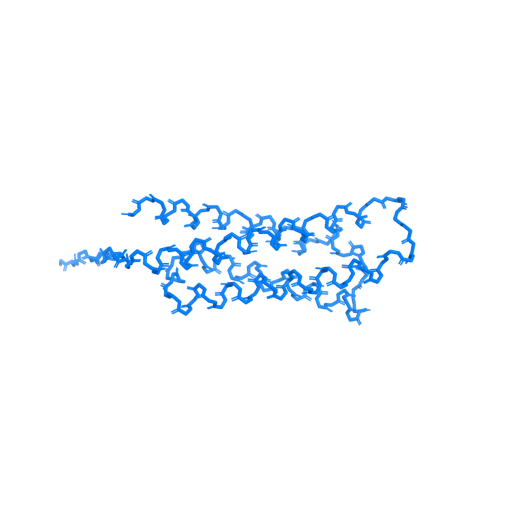A N 1
ATOM 682 C CA . SER A 1 87 ? -8.798 3.898 2.732 1.00 91.75 87 SER A CA 1
ATOM 683 C C . SER A 1 87 ? -8.693 4.681 1.424 1.00 91.75 87 SER A C 1
ATOM 685 O O . SER A 1 87 ? -8.538 4.082 0.360 1.00 91.75 87 SER A O 1
ATOM 687 N N . GLN A 1 88 ? -8.801 6.009 1.482 1.00 92.75 88 GLN A N 1
ATOM 688 C CA . GLN A 1 88 ? -8.705 6.864 0.296 1.00 92.75 88 GLN A CA 1
ATOM 689 C C . GLN A 1 88 ? -7.299 6.814 -0.306 1.00 92.75 88 GLN A C 1
ATOM 691 O O . GLN A 1 88 ? -7.149 6.579 -1.503 1.00 92.75 88 GLN A O 1
ATOM 696 N N . SER A 1 89 ? -6.273 6.945 0.537 1.00 94.94 89 SER A N 1
ATOM 697 C CA . SER A 1 89 ? -4.873 6.896 0.106 1.00 94.94 89 SER A CA 1
ATOM 698 C C . SER A 1 89 ? -4.529 5.545 -0.528 1.00 94.94 89 SER A C 1
ATOM 700 O O . SER A 1 89 ? -3.915 5.492 -1.591 1.00 94.94 89 SER A O 1
ATOM 702 N N . LEU A 1 90 ? -4.989 4.442 0.074 1.00 93.75 90 LEU A N 1
ATOM 703 C CA . LEU A 1 90 ? -4.794 3.101 -0.479 1.00 93.75 90 LEU A CA 1
ATOM 704 C C . LEU A 1 90 ? -5.525 2.886 -1.803 1.00 93.75 90 LEU A C 1
ATOM 706 O O . LEU A 1 90 ? -4.973 2.239 -2.684 1.00 93.75 90 LEU A O 1
ATOM 710 N N . THR A 1 91 ? -6.712 3.468 -1.984 1.00 94.19 91 THR A N 1
ATOM 711 C CA . THR A 1 91 ? -7.424 3.405 -3.272 1.00 94.19 91 THR A CA 1
ATOM 712 C C . THR A 1 91 ? -6.580 4.004 -4.397 1.00 94.19 91 THR A C 1
ATOM 714 O O . THR A 1 91 ? -6.472 3.412 -5.468 1.00 94.19 91 THR A O 1
ATOM 717 N N . VAL A 1 92 ? -5.935 5.150 -4.151 1.00 94.94 92 VAL A N 1
ATOM 718 C CA . VAL A 1 92 ? -5.047 5.780 -5.143 1.00 94.94 92 VAL A CA 1
ATOM 719 C C . VAL A 1 92 ? -3.813 4.916 -5.406 1.00 94.94 92 VAL A C 1
ATOM 721 O O . VAL A 1 92 ? -3.470 4.687 -6.562 1.00 94.94 92 VAL A O 1
ATOM 724 N N . VAL A 1 93 ? -3.176 4.391 -4.354 1.00 94.56 93 VAL A N 1
ATOM 725 C CA . VAL A 1 93 ? -2.003 3.506 -4.475 1.00 94.56 93 VAL A CA 1
ATOM 726 C C . VAL A 1 93 ? -2.323 2.267 -5.318 1.00 94.56 93 VAL A C 1
ATOM 728 O O . VAL A 1 93 ? -1.550 1.927 -6.211 1.00 94.56 93 VAL A O 1
ATOM 731 N N . VAL A 1 94 ? -3.466 1.621 -5.070 1.00 94.31 94 VAL A N 1
ATOM 732 C CA . VAL A 1 94 ? -3.925 0.441 -5.822 1.00 94.31 94 VAL A CA 1
ATOM 733 C C . VAL A 1 94 ? -4.221 0.794 -7.275 1.00 94.31 94 VAL A C 1
ATOM 735 O O . VAL A 1 94 ? -3.803 0.073 -8.172 1.00 94.31 94 VAL A O 1
ATOM 738 N N . LEU A 1 95 ? -4.882 1.923 -7.528 1.00 94.88 95 LEU A N 1
ATOM 739 C CA . LEU A 1 95 ? -5.209 2.343 -8.888 1.00 94.88 95 LEU A CA 1
ATOM 740 C C . LEU A 1 95 ? -3.952 2.636 -9.716 1.00 94.88 95 LEU A C 1
ATOM 742 O O . LEU A 1 95 ? -3.854 2.205 -10.862 1.00 94.88 95 LEU A O 1
ATOM 746 N N . VAL A 1 96 ? -2.968 3.327 -9.138 1.00 93.19 96 VAL A N 1
ATOM 747 C CA . VAL A 1 96 ? -1.697 3.582 -9.829 1.00 93.19 96 VAL A CA 1
ATOM 748 C C . VAL A 1 96 ? -0.929 2.275 -10.051 1.00 93.19 96 VAL A C 1
ATOM 750 O O . VAL A 1 96 ? -0.422 2.054 -11.150 1.00 93.19 96 VAL A O 1
ATOM 753 N N . ALA A 1 97 ? -0.900 1.379 -9.059 1.00 91.75 97 ALA A N 1
ATOM 754 C CA . ALA A 1 97 ? -0.339 0.036 -9.203 1.00 91.75 97 ALA A CA 1
ATOM 755 C C . ALA A 1 97 ? -0.979 -0.732 -10.376 1.00 91.75 97 ALA A C 1
ATOM 757 O O . ALA A 1 97 ? -0.260 -1.223 -11.246 1.00 91.75 97 ALA A O 1
ATOM 758 N N . ASP A 1 98 ? -2.311 -0.755 -10.458 1.00 93.38 98 ASP A N 1
ATOM 759 C CA . ASP A 1 98 ? -3.064 -1.405 -11.538 1.00 93.38 98 ASP A CA 1
ATOM 760 C C . ASP A 1 98 ? -2.745 -0.807 -12.908 1.00 93.38 98 ASP A C 1
ATOM 762 O O . ASP A 1 98 ? -2.563 -1.532 -13.891 1.00 93.38 98 ASP A O 1
ATOM 766 N N . MET A 1 99 ? -2.664 0.522 -12.986 1.00 94.06 99 MET A N 1
ATOM 767 C CA . MET A 1 99 ? -2.335 1.217 -14.225 1.00 94.06 99 MET A CA 1
ATOM 768 C C . MET A 1 99 ? -0.907 0.911 -14.686 1.00 94.06 99 MET A C 1
ATOM 770 O O . MET A 1 99 ? -0.694 0.736 -15.884 1.00 94.06 99 MET A O 1
ATOM 774 N N . VAL A 1 100 ? 0.055 0.791 -13.768 1.00 90.50 100 VAL A N 1
ATOM 775 C CA . VAL A 1 100 ? 1.437 0.399 -14.090 1.00 90.50 100 VAL A CA 1
ATOM 776 C C . VAL A 1 100 ? 1.506 -1.059 -14.545 1.00 90.50 100 VAL A C 1
ATOM 778 O O . VAL A 1 100 ? 2.058 -1.344 -15.606 1.00 90.50 100 VAL A O 1
ATOM 781 N N . VAL A 1 101 ? 0.892 -1.979 -13.796 1.00 90.50 101 VAL A N 1
ATOM 782 C CA . VAL A 1 101 ? 0.878 -3.421 -14.110 1.00 90.50 101 VAL A CA 1
ATOM 783 C C . VAL A 1 101 ? 0.186 -3.694 -15.449 1.00 90.50 101 VAL A C 1
ATOM 785 O O . VAL A 1 101 ? 0.652 -4.516 -16.235 1.00 90.50 101 VAL A O 1
ATOM 788 N N . SER A 1 102 ? -0.887 -2.959 -15.751 1.00 91.50 102 SER A N 1
ATOM 789 C CA . SER A 1 102 ? -1.623 -3.063 -17.019 1.00 91.50 102 SER A CA 1
ATOM 790 C C . SER A 1 102 ? -0.943 -2.338 -18.192 1.00 91.50 102 SER A C 1
ATOM 792 O O . SER A 1 102 ? -1.462 -2.369 -19.306 1.00 91.50 102 SER A O 1
ATOM 794 N N . GLY A 1 103 ? 0.184 -1.655 -17.962 1.00 89.56 103 GLY A N 1
ATOM 795 C CA . GLY A 1 103 ? 0.923 -0.914 -18.990 1.00 89.56 103 GLY A CA 1
ATOM 796 C C . GLY A 1 103 ? 0.302 0.425 -19.407 1.00 89.56 103 GLY A C 1
ATOM 797 O O . GLY A 1 103 ? 0.730 1.004 -20.404 1.00 89.56 103 GLY A O 1
ATOM 798 N N . HIS A 1 104 ? -0.687 0.934 -18.664 1.00 92.06 104 HIS A N 1
ATOM 799 C CA . HIS A 1 104 ? -1.258 2.272 -18.869 1.00 92.06 104 HIS A CA 1
ATOM 800 C C . HIS A 1 104 ? -0.352 3.388 -18.326 1.00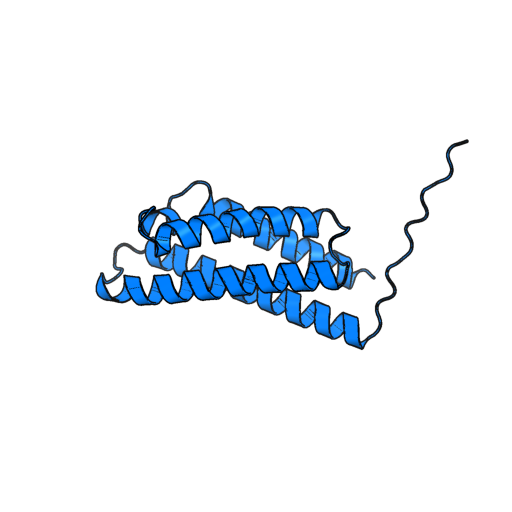 92.06 104 HIS A C 1
ATOM 802 O O . HIS A 1 104 ? -0.419 4.514 -18.814 1.00 92.06 104 HIS A O 1
ATOM 808 N N . LEU A 1 105 ? 0.490 3.083 -17.332 1.00 90.06 105 LEU A N 1
ATOM 809 C CA . LEU A 1 105 ? 1.530 3.969 -16.807 1.00 90.06 105 LEU A CA 1
ATOM 810 C C . LEU A 1 105 ? 2.910 3.318 -16.924 1.00 90.06 105 LEU A C 1
ATOM 812 O O . LEU A 1 105 ? 3.051 2.095 -16.922 1.00 90.06 105 LEU A O 1
ATOM 816 N N . SER A 1 106 ? 3.942 4.157 -17.014 1.00 88.69 106 SER A N 1
ATOM 817 C CA . SER A 1 106 ? 5.336 3.712 -16.950 1.00 88.69 106 SER A CA 1
ATOM 818 C C . SER A 1 106 ? 5.649 3.152 -15.555 1.00 88.69 106 SER A C 1
ATOM 820 O O . SER A 1 106 ? 5.144 3.704 -14.580 1.00 88.69 106 SER A O 1
ATOM 822 N N . PRO A 1 107 ? 6.540 2.148 -15.406 1.00 87.38 107 PRO A N 1
ATOM 823 C CA . PRO A 1 107 ? 7.052 1.746 -14.094 1.00 87.38 107 PRO A CA 1
ATOM 824 C C . PRO A 1 107 ? 7.544 2.930 -13.257 1.00 87.38 107 PRO A C 1
ATOM 826 O O . PRO A 1 107 ? 7.283 2.970 -12.060 1.00 87.38 107 PRO A O 1
ATOM 829 N N . ALA A 1 108 ? 8.190 3.914 -13.898 1.00 87.50 108 ALA A N 1
ATOM 830 C CA . ALA A 1 108 ? 8.699 5.122 -13.248 1.00 87.50 108 ALA A CA 1
ATOM 831 C C . ALA A 1 108 ? 7.604 5.924 -12.526 1.00 87.50 108 ALA A C 1
ATOM 833 O O . ALA A 1 108 ? 7.897 6.610 -11.557 1.00 87.50 108 ALA A O 1
ATOM 834 N N . SER A 1 109 ? 6.330 5.772 -12.904 1.00 89.06 109 SER A N 1
ATOM 835 C CA . SER A 1 109 ? 5.208 6.376 -12.180 1.00 89.06 109 SER A CA 1
ATOM 836 C C . SER A 1 109 ? 5.040 5.836 -10.750 1.00 89.06 109 SER A C 1
ATOM 838 O O . SER A 1 109 ? 4.288 6.393 -9.966 1.00 89.06 109 SER A O 1
ATOM 840 N N . LEU A 1 110 ? 5.724 4.760 -10.358 1.00 87.06 110 LEU A N 1
ATOM 841 C CA . LEU A 1 110 ? 5.770 4.341 -8.953 1.00 87.06 110 LEU A CA 1
ATOM 842 C C . LEU A 1 110 ? 6.791 5.145 -8.130 1.00 87.06 110 LEU A C 1
ATOM 844 O O . LEU A 1 110 ? 6.676 5.175 -6.908 1.00 87.06 110 LEU A O 1
ATOM 848 N N . ALA A 1 111 ? 7.767 5.788 -8.775 1.00 85.50 111 ALA A N 1
ATOM 849 C CA . ALA A 1 111 ? 8.841 6.552 -8.137 1.00 85.50 111 ALA A CA 1
ATOM 850 C C . ALA A 1 111 ? 8.690 8.073 -8.322 1.00 85.50 111 ALA A C 1
ATOM 852 O O . ALA A 1 111 ? 8.895 8.826 -7.377 1.00 85.50 111 ALA A O 1
ATOM 853 N N . ASP A 1 112 ? 8.264 8.514 -9.505 1.00 80.06 112 ASP A N 1
ATOM 854 C CA . ASP A 1 112 ? 8.285 9.926 -9.911 1.00 80.06 112 ASP A CA 1
ATOM 855 C C . ASP A 1 112 ? 6.896 10.579 -9.961 1.00 80.06 112 ASP A C 1
ATOM 857 O O . ASP A 1 112 ? 6.773 11.776 -10.218 1.00 80.06 112 ASP A O 1
ATOM 861 N N . ASP A 1 113 ? 5.829 9.805 -9.755 1.00 74.44 113 ASP A N 1
ATOM 862 C CA . ASP A 1 113 ? 4.461 10.310 -9.862 1.00 74.44 113 ASP A CA 1
ATOM 863 C C . ASP A 1 113 ? 3.993 10.983 -8.565 1.00 74.44 113 ASP A C 1
ATOM 865 O O . ASP A 1 113 ? 4.154 10.458 -7.457 1.00 74.44 113 ASP A O 1
ATOM 869 N N . GLU A 1 114 ? 3.335 12.133 -8.716 1.00 86.12 114 GLU A N 1
ATOM 870 C CA . GLU A 1 114 ? 2.765 12.909 -7.609 1.00 86.12 114 GLU A CA 1
ATOM 871 C C . GLU A 1 114 ? 1.592 12.195 -6.903 1.00 86.12 114 GLU A C 1
ATOM 873 O O . GLU A 1 114 ? 1.111 12.660 -5.867 1.00 86.12 114 GLU A O 1
ATOM 878 N N . LEU A 1 115 ? 1.122 11.055 -7.421 1.00 91.25 115 LEU A N 1
ATOM 879 C CA . LEU A 1 115 ? 0.055 10.262 -6.823 1.00 91.25 115 LEU A CA 1
ATOM 880 C C . LEU A 1 115 ? 0.600 9.095 -5.998 1.00 91.25 115 LEU A C 1
ATOM 882 O O . LEU A 1 115 ? 0.159 8.936 -4.860 1.00 91.25 115 LEU A O 1
ATOM 886 N N . PHE A 1 116 ? 1.538 8.284 -6.502 1.00 93.50 116 PHE A N 1
ATOM 887 C CA . PHE A 1 116 ? 1.906 7.033 -5.818 1.00 93.50 116 PHE A CA 1
ATOM 888 C C . PHE A 1 116 ? 2.608 7.271 -4.478 1.00 93.50 116 PHE A C 1
ATOM 890 O O . PHE A 1 116 ? 2.070 6.915 -3.426 1.00 93.50 116 PHE A O 1
ATOM 897 N N . LEU A 1 117 ? 3.794 7.890 -4.489 1.00 93.31 117 LEU A N 1
ATOM 898 C CA . LEU A 1 117 ? 4.595 8.076 -3.275 1.00 93.31 117 LEU A CA 1
ATOM 899 C C . LEU A 1 117 ? 3.900 8.956 -2.223 1.00 93.31 117 LEU A C 1
ATOM 901 O O . LEU A 1 117 ? 3.906 8.568 -1.048 1.00 93.31 117 LEU A O 1
ATOM 905 N N . PRO A 1 118 ? 3.252 10.086 -2.576 1.00 95.25 118 PRO A N 1
ATOM 906 C CA . PRO A 1 118 ? 2.559 10.903 -1.583 1.00 95.25 118 PRO A CA 1
ATOM 907 C C . PRO A 1 118 ? 1.378 10.181 -0.927 1.00 95.25 118 PRO A C 1
ATOM 909 O O . PRO A 1 118 ? 1.213 10.269 0.293 1.00 95.25 118 PRO A O 1
ATOM 912 N N . ASN A 1 119 ? 0.583 9.420 -1.690 1.00 96.06 119 ASN A N 1
ATOM 913 C CA . ASN A 1 119 ? -0.514 8.638 -1.109 1.00 96.06 119 ASN A CA 1
ATOM 914 C C . ASN A 1 119 ? 0.003 7.438 -0.313 1.00 96.06 119 ASN A C 1
ATOM 916 O O . ASN A 1 119 ? -0.561 7.115 0.729 1.00 96.06 119 ASN A O 1
ATOM 920 N N . LEU A 1 120 ? 1.116 6.828 -0.720 1.00 95.81 120 LEU A N 1
ATOM 921 C CA . LEU A 1 120 ? 1.758 5.776 0.060 1.00 95.81 120 LEU A CA 1
ATOM 922 C C . LEU A 1 120 ? 2.246 6.303 1.421 1.00 95.81 120 LEU A C 1
ATOM 924 O O . LEU A 1 120 ? 1.978 5.693 2.457 1.00 95.81 120 LEU A O 1
ATOM 928 N N . ALA A 1 121 ? 2.892 7.471 1.443 1.00 95.94 121 ALA A N 1
ATOM 929 C CA . ALA A 1 121 ? 3.337 8.127 2.673 1.00 95.94 121 ALA A CA 1
ATOM 930 C C . ALA A 1 121 ? 2.159 8.562 3.567 1.00 95.94 121 ALA A C 1
ATOM 932 O O . ALA A 1 121 ? 2.213 8.417 4.797 1.00 95.94 121 ALA A O 1
ATOM 933 N N . ARG A 1 122 ? 1.071 9.059 2.962 1.00 96.50 122 ARG A N 1
ATOM 934 C CA . ARG A 1 122 ? -0.167 9.389 3.681 1.00 96.50 122 ARG A CA 1
ATOM 935 C C . ARG A 1 122 ? -0.789 8.139 4.300 1.00 96.50 122 ARG A C 1
ATOM 937 O O . ARG A 1 122 ? -1.029 8.137 5.503 1.00 96.50 122 ARG A O 1
ATOM 944 N N . ALA A 1 123 ? -0.920 7.049 3.543 1.00 95.88 123 ALA A N 1
ATOM 945 C CA . ALA A 1 123 ? -1.409 5.767 4.048 1.00 95.88 123 ALA A CA 1
ATOM 946 C C . ALA A 1 123 ? -0.576 5.267 5.242 1.00 95.88 123 ALA A C 1
ATOM 948 O O . ALA A 1 123 ? -1.126 4.915 6.282 1.00 95.88 123 ALA A O 1
ATOM 949 N N . GLN A 1 124 ? 0.756 5.313 5.157 1.00 96.75 124 GLN A N 1
ATOM 950 C CA . GLN A 1 124 ? 1.620 4.945 6.286 1.00 96.75 124 GLN A CA 1
ATOM 951 C C . GLN A 1 124 ? 1.383 5.827 7.525 1.00 96.75 124 GLN A C 1
ATOM 953 O O . GLN A 1 124 ? 1.438 5.343 8.655 1.00 96.75 124 GLN A O 1
ATOM 958 N N . THR A 1 125 ? 1.115 7.120 7.331 1.00 97.00 125 THR A N 1
ATOM 959 C CA . THR A 1 125 ? 0.832 8.059 8.426 1.00 97.00 125 THR A CA 1
ATOM 960 C C . THR A 1 125 ? -0.508 7.767 9.089 1.00 97.00 125 THR A C 1
ATOM 962 O O . THR A 1 125 ? -0.552 7.616 10.311 1.00 97.00 125 THR A O 1
ATOM 965 N N . CYS A 1 126 ? -1.570 7.605 8.301 1.00 94.44 126 CYS A N 1
ATOM 966 C CA . CYS A 1 126 ? -2.898 7.261 8.801 1.00 94.44 126 CYS A CA 1
ATOM 967 C C . CYS A 1 126 ? -2.898 5.899 9.512 1.00 94.44 126 CYS A C 1
ATOM 969 O O . CYS A 1 126 ? -3.530 5.748 10.553 1.00 94.44 126 CYS A O 1
ATOM 971 N N . LEU A 1 127 ? -2.123 4.924 9.019 1.00 94.50 127 LEU A N 1
ATOM 972 C CA . LEU A 1 127 ? -1.968 3.627 9.679 1.00 94.50 127 LEU A CA 1
ATOM 973 C C . LEU A 1 127 ? -1.313 3.751 11.061 1.00 94.50 127 LEU A C 1
ATOM 975 O O . LEU A 1 127 ? -1.759 3.105 12.007 1.00 94.50 127 LEU A O 1
ATOM 979 N N . ARG A 1 128 ? -0.274 4.586 11.207 1.00 94.81 128 ARG A N 1
ATOM 980 C CA . ARG A 1 128 ? 0.347 4.849 12.519 1.00 94.81 128 ARG A CA 1
ATOM 981 C C . ARG A 1 128 ? -0.623 5.526 13.483 1.00 94.81 128 ARG A C 1
ATOM 983 O O . ARG A 1 128 ? -0.662 5.153 14.649 1.00 94.81 128 ARG A O 1
ATOM 990 N N . GLN A 1 129 ? -1.400 6.492 12.998 1.00 93.06 129 GLN A N 1
ATOM 991 C CA . GLN A 1 129 ? -2.425 7.164 13.801 1.00 93.06 129 GLN A CA 1
ATOM 992 C C . GLN A 1 129 ? -3.507 6.185 14.261 1.00 93.06 129 GLN A C 1
ATOM 994 O O . 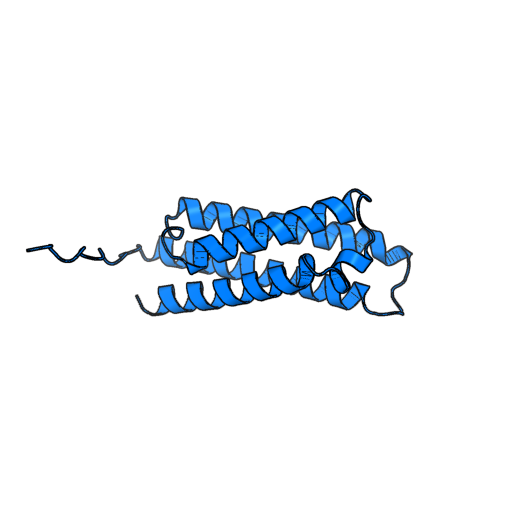GLN A 1 129 ? -3.873 6.206 15.429 1.00 93.06 129 GLN A O 1
ATOM 999 N N . LEU A 1 130 ? -3.958 5.298 13.370 1.00 89.62 130 LEU A N 1
ATOM 1000 C CA . LEU A 1 130 ? -4.959 4.283 13.684 1.00 89.62 130 LEU A CA 1
ATOM 1001 C C . LEU A 1 130 ? -4.451 3.259 14.709 1.00 89.62 130 LEU A C 1
ATOM 1003 O O . LEU A 1 130 ? -5.171 2.889 15.626 1.00 89.62 130 LEU A O 1
ATOM 1007 N N . LYS A 1 131 ? -3.193 2.819 14.593 1.00 91.19 131 LYS A N 1
ATOM 1008 C CA . LYS A 1 131 ? -2.568 1.965 15.616 1.00 91.19 131 LYS A CA 1
ATOM 1009 C C . LYS A 1 131 ? -2.521 2.671 16.975 1.00 91.19 131 LYS A C 1
ATOM 1011 O O . LYS A 1 131 ? -2.924 2.094 17.975 1.00 91.19 131 LYS A O 1
ATOM 1016 N N . ALA A 1 132 ? -2.095 3.934 16.993 1.00 89.88 132 ALA A N 1
ATOM 1017 C CA . ALA A 1 132 ? -1.999 4.713 18.223 1.00 89.88 132 ALA A CA 1
ATOM 1018 C C . ALA A 1 132 ? -3.364 4.977 18.882 1.00 89.88 132 ALA A C 1
ATOM 1020 O O . ALA A 1 132 ? -3.436 5.004 20.107 1.00 89.88 132 ALA A O 1
ATOM 1021 N N . SER A 1 133 ? -4.435 5.171 18.101 1.00 84.81 133 SER A N 1
ATOM 1022 C CA . SER A 1 133 ? -5.782 5.338 18.659 1.00 84.81 133 SER A CA 1
ATOM 1023 C C . SER A 1 133 ? -6.298 4.047 19.287 1.00 84.81 133 SER A C 1
ATOM 1025 O O . SER A 1 133 ? -6.885 4.104 20.358 1.00 84.81 133 SER A O 1
ATOM 1027 N N . LEU A 1 134 ? -6.013 2.895 18.676 1.00 82.75 134 LEU A N 1
ATOM 1028 C CA . LEU A 1 134 ? -6.406 1.583 19.201 1.00 82.75 134 LEU A CA 1
ATOM 1029 C C . LEU A 1 134 ? -5.593 1.152 20.431 1.00 82.75 134 LEU A C 1
ATOM 1031 O O . LEU A 1 134 ? -6.116 0.449 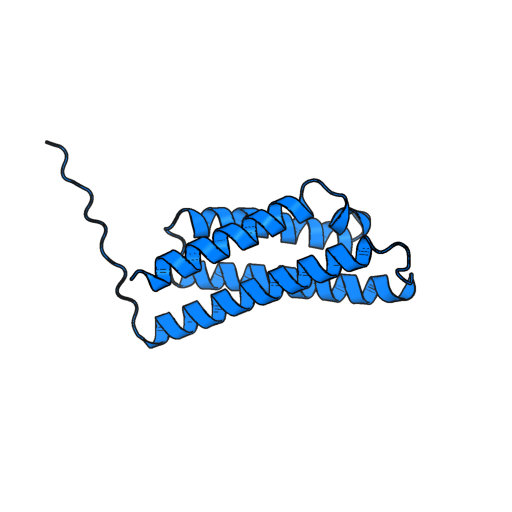21.288 1.00 82.75 134 LEU A O 1
ATOM 1035 N N . ASP A 1 135 ? -4.332 1.579 20.540 1.00 80.25 135 ASP A N 1
ATOM 1036 C CA . ASP A 1 135 ? -3.495 1.328 21.724 1.00 80.25 135 ASP A CA 1
ATOM 1037 C C . ASP A 1 135 ? -3.883 2.216 22.924 1.00 80.25 135 ASP A C 1
ATOM 1039 O O . ASP A 1 135 ? -3.530 1.911 24.065 1.00 80.25 135 ASP A O 1
ATOM 1043 N N . ALA A 1 136 ? -4.586 3.328 22.679 1.00 73.00 136 ALA A N 1
ATOM 1044 C CA . ALA A 1 136 ? -5.056 4.251 23.712 1.00 73.00 136 ALA A CA 1
ATOM 1045 C C . ALA A 1 136 ? -6.390 3.825 24.370 1.00 73.00 136 ALA A C 1
ATOM 1047 O O . ALA A 1 136 ? -6.807 4.478 25.330 1.00 73.00 136 ALA A O 1
ATOM 1048 N N . GLU A 1 137 ? -7.034 2.756 23.875 1.00 58.41 137 GLU A N 1
ATOM 1049 C CA . GLU A 1 137 ? -8.324 2.198 24.338 1.00 58.41 137 GLU A CA 1
ATOM 1050 C C . GLU A 1 137 ? -8.205 0.926 25.205 1.00 58.41 137 GLU A C 1
ATOM 1052 O O . GLU A 1 137 ? -8.810 0.918 26.299 1.00 58.41 137 GLU A O 1
#

Solvent-accessible surface area (backbone atoms only — not comparable to full-atom values): 7445 Å² total; per-residue (Å²): 136,85,79,80,83,77,79,76,80,86,83,71,52,77,67,55,51,51,50,52,52,51,35,54,52,46,28,49,52,21,53,53,51,45,51,54,48,20,57,48,61,61,38,92,79,62,56,79,84,51,50,63,62,48,38,54,50,36,48,54,24,37,52,50,29,52,52,27,51,51,52,41,45,75,70,63,58,47,80,41,70,39,43,47,53,23,51,54,22,45,50,51,34,33,51,51,38,51,33,31,65,72,64,77,36,58,71,55,45,45,53,75,30,85,55,29,49,56,24,48,54,48,24,57,49,22,49,52,51,46,51,53,56,63,73,73,110

Nearest PDB structures (foldseek):
  6egc-assembly1_A  TM=4.529E-01  e=8.132E-02  synthetic construct
  7kl9-assembly1_E  TM=4.892E-01  e=8.132E-02  Homo sapiens
  5v54-assembly1_A  TM=5.570E-01  e=3.251E-01  Homo sapiens
  8eup-assembly1_b  TM=5.060E-01  e=1.931E+00  Schizosaccharomyces pombe

Secondary structure (DSSP, 8-state):
-PPP---------HHHHHHHHHHHHHHHHHHHHHHHHHHHHH-TT--GGGHHHHHHHHHHHHHHHHHHHHHHHHTTGGGSHHHHHHHHHHHHHHHHHHHHHTTSS-GGGGTS-TTHHHHHHHHHHHHHHHHHHHHT-

Foldseek 3Di:
DDDDDPPDDDPDDPVLLVVLVVLLVQLLVLLVQLVVLLVQLVPPPNDPVCVLVSLVSQQVSLVSNQVSLVVCVVSVLCPDPLSVLLNVLSVQQNVQSVCCSVVVDPSNCSHPPPRHPVSSVSNNVSSVVSVVVSVVD

Sequence (137 aa):
MIQPMTTIPYTSQPHERLEIATVLLQVERSLLALQSVASQIDDAAMPRHAIPMLFERVDFNARRAEDGMRLLRDLNIARDAPATELSQSLTVVVLVADMVVSGHLSPASLADDELFLPNLARAQTCLRQLKASLDAE

Radius of gyration: 17.19 Å; Cα contacts (8 Å, |Δi|>4): 139; chains: 1; bounding box: 50×35×44 Å